Protein AF-A0A943DKQ7-F1 (afdb_monomer_lite)

Radius of gyration: 13.66 Å; chains: 1; bounding box: 34×22×36 Å

Foldseek 3Di:
DQVLVVVLLVVLLVVLLVQLVVLCVVPVPDDPNLVVNLVSLVVSLVVQLVVCVVPCVVSVHDSVVSNVSSVVSSVVSSCVRDVD

pLDDT: mean 82.51, std 10.46, range [49.62, 93.44]

Secondary structure (DSSP, 8-state):
--HHHHHHHHHHHHHHHHHHHHHHHHT-STT-HHHHHHHHHHHHHHHHHHHHTTTGGGGT--HHHHHHHHHHHHHHHHHHHS--

Structure (mmCIF, N/CA/C/O ba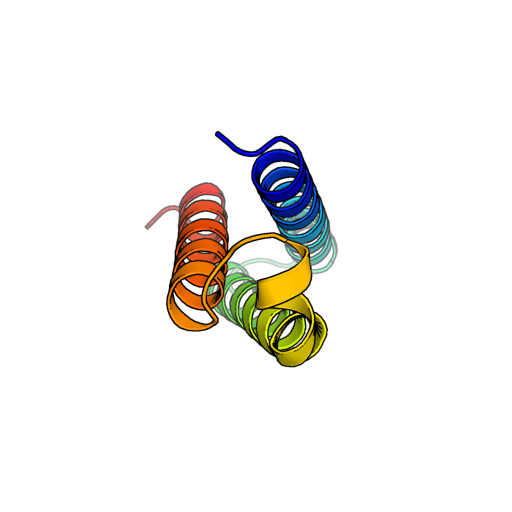ckbone):
data_AF-A0A943DKQ7-F1
#
_entry.id   AF-A0A943DKQ7-F1
#
loop_
_atom_site.group_PDB
_atom_site.id
_atom_site.type_symbol
_atom_site.label_atom_id
_atom_site.label_alt_id
_atom_site.label_comp_id
_atom_site.label_asym_id
_atom_site.label_entity_id
_atom_site.label_seq_id
_atom_site.pdbx_PDB_ins_code
_atom_site.Cartn_x
_atom_site.Cartn_y
_atom_site.Cartn_z
_atom_site.occupancy
_atom_site.B_iso_or_equiv
_atom_site.auth_seq_id
_atom_site.auth_comp_id
_atom_site.auth_asym_id
_atom_site.auth_atom_id
_atom_site.pdbx_PDB_model_num
ATOM 1 N N . MET A 1 1 ? -16.782 10.105 4.946 1.00 60.56 1 MET A N 1
ATOM 2 C CA . MET A 1 1 ? -15.496 9.403 5.144 1.00 60.56 1 MET A CA 1
ATOM 3 C C . MET A 1 1 ? -14.727 10.163 6.212 1.00 60.56 1 MET A C 1
ATOM 5 O O . MET A 1 1 ? -14.717 11.387 6.142 1.00 60.56 1 MET A O 1
ATOM 9 N N . ASN A 1 2 ? -14.201 9.485 7.237 1.00 77.31 2 ASN A N 1
ATOM 10 C CA . ASN A 1 2 ? -13.451 10.136 8.317 1.00 77.31 2 ASN A CA 1
ATOM 11 C C . ASN A 1 2 ? -12.211 10.837 7.716 1.00 77.31 2 ASN A C 1
ATOM 13 O O . ASN A 1 2 ? -11.466 10.176 6.987 1.00 77.31 2 ASN A O 1
ATOM 17 N N . PRO A 1 3 ? -11.986 12.139 7.972 1.00 82.00 3 PRO A N 1
ATOM 18 C CA . PRO A 1 3 ? -10.856 12.879 7.405 1.00 82.00 3 PRO A CA 1
ATOM 19 C C . PRO A 1 3 ? -9.495 12.251 7.734 1.00 82.00 3 PRO A C 1
ATOM 21 O O . PRO A 1 3 ? -8.593 12.314 6.904 1.00 82.00 3 PRO A O 1
ATOM 24 N N . ILE A 1 4 ? -9.370 11.578 8.882 1.00 83.56 4 ILE A N 1
ATOM 25 C CA . ILE A 1 4 ? -8.144 10.881 9.294 1.00 83.56 4 ILE A CA 1
ATOM 26 C C . ILE A 1 4 ? -7.881 9.663 8.398 1.00 83.56 4 ILE A C 1
ATOM 28 O O . ILE A 1 4 ? -6.764 9.469 7.930 1.00 83.56 4 ILE A O 1
ATOM 32 N N . ILE A 1 5 ? -8.921 8.881 8.085 1.00 83.62 5 ILE A N 1
ATOM 33 C CA . ILE A 1 5 ? -8.821 7.723 7.180 1.00 83.62 5 ILE A CA 1
ATOM 34 C C . ILE A 1 5 ? -8.433 8.184 5.771 1.00 83.62 5 ILE A C 1
ATOM 36 O O . ILE A 1 5 ? -7.593 7.562 5.123 1.00 83.62 5 ILE A O 1
ATOM 40 N N . SER A 1 6 ? -9.011 9.292 5.297 1.00 86.50 6 SER A N 1
ATOM 41 C CA . SER A 1 6 ? -8.646 9.879 4.002 1.00 86.50 6 SER A CA 1
ATOM 42 C C . SER A 1 6 ? -7.187 10.337 3.966 1.00 86.50 6 SER A C 1
ATOM 44 O O . SER A 1 6 ? -6.498 10.069 2.987 1.00 86.50 6 SER A O 1
ATOM 46 N N . GLN A 1 7 ? -6.707 10.994 5.027 1.00 86.31 7 GLN A N 1
ATOM 47 C CA . GLN A 1 7 ? -5.310 11.424 5.139 1.00 86.31 7 GLN A CA 1
ATOM 48 C C . GLN A 1 7 ? -4.346 10.238 5.205 1.00 86.31 7 GLN A C 1
ATOM 50 O O . GLN A 1 7 ? -3.333 10.244 4.511 1.00 86.31 7 GLN A O 1
ATOM 55 N N . PHE A 1 8 ? -4.677 9.209 5.987 1.00 86.00 8 PHE A N 1
ATOM 56 C CA . PHE A 1 8 ? -3.893 7.978 6.059 1.00 86.00 8 PHE A CA 1
ATOM 57 C C . PHE A 1 8 ? -3.778 7.318 4.684 1.00 86.00 8 PHE A C 1
ATOM 59 O O . PHE A 1 8 ? -2.675 7.035 4.221 1.00 86.00 8 PHE A O 1
ATOM 66 N N . LYS A 1 9 ? -4.914 7.143 4.000 1.00 87.50 9 LYS A N 1
ATOM 67 C CA . LYS A 1 9 ? -4.948 6.555 2.661 1.00 87.50 9 LYS A CA 1
ATOM 68 C C . LYS A 1 9 ? -4.102 7.350 1.668 1.00 87.50 9 LYS A C 1
ATOM 70 O O . LYS A 1 9 ? -3.330 6.744 0.936 1.00 87.50 9 LYS A O 1
ATOM 75 N N . GLN A 1 10 ? -4.228 8.678 1.658 1.00 89.81 10 GLN A N 1
ATOM 76 C CA . GLN A 1 10 ? -3.444 9.531 0.766 1.00 89.81 10 GLN A CA 1
ATOM 77 C C . GLN A 1 10 ? -1.942 9.411 1.055 1.00 89.81 10 GLN A C 1
ATOM 79 O O . GLN A 1 10 ? -1.164 9.201 0.135 1.00 89.81 10 GLN A O 1
ATOM 84 N N . SER A 1 11 ? -1.543 9.464 2.330 1.00 89.56 11 SER A N 1
ATOM 85 C CA . SER A 1 11 ? -0.142 9.299 2.742 1.00 89.56 11 SER A CA 1
ATOM 86 C C . SER A 1 11 ? 0.429 7.950 2.294 1.00 89.56 11 SER A C 1
ATOM 88 O O . SER A 1 11 ? 1.537 7.882 1.761 1.00 89.56 11 SER A O 1
ATOM 90 N N . LEU A 1 12 ? -0.345 6.872 2.452 1.00 89.88 12 LEU A N 1
ATOM 91 C CA . LEU A 1 12 ? 0.043 5.541 1.995 1.00 89.88 12 LEU A CA 1
ATOM 92 C C . LEU A 1 12 ? 0.170 5.478 0.465 1.00 89.88 12 LEU A C 1
ATOM 94 O O . LEU A 1 12 ? 1.143 4.919 -0.042 1.00 89.88 12 LEU A O 1
ATOM 98 N N . GLU A 1 13 ? -0.787 6.051 -0.273 1.00 91.44 13 GLU A N 1
ATOM 99 C CA . GLU A 1 13 ? -0.731 6.153 -1.737 1.00 91.44 13 GLU A CA 1
ATOM 100 C C . GLU A 1 13 ? 0.539 6.900 -2.182 1.00 91.44 13 GLU A C 1
ATOM 102 O O . GLU A 1 13 ? 1.290 6.368 -3.000 1.00 91.44 13 GLU A O 1
ATOM 107 N N . ASP A 1 14 ? 0.838 8.053 -1.579 1.00 91.75 14 ASP A N 1
ATOM 108 C CA . ASP A 1 14 ? 2.003 8.882 -1.908 1.00 91.75 14 ASP A CA 1
ATOM 109 C C . ASP A 1 14 ? 3.333 8.152 -1.627 1.00 91.75 14 ASP A C 1
ATOM 111 O O . ASP A 1 14 ? 4.256 8.180 -2.450 1.00 91.75 14 ASP A O 1
ATOM 115 N N . GLN A 1 15 ? 3.445 7.452 -0.491 1.00 89.94 15 GLN A N 1
ATOM 116 C CA . GLN A 1 15 ? 4.644 6.674 -0.147 1.00 89.94 15 GLN A CA 1
ATOM 117 C C . GLN A 1 15 ? 4.866 5.495 -1.099 1.00 89.94 15 GLN A C 1
ATOM 119 O O . GLN A 1 15 ? 5.988 5.273 -1.570 1.00 89.94 15 GLN A O 1
ATOM 124 N N . LEU A 1 16 ? 3.806 4.741 -1.408 1.00 90.25 16 LEU A N 1
ATOM 125 C CA . LEU A 1 16 ? 3.875 3.633 -2.360 1.00 90.25 16 LEU A CA 1
ATOM 126 C C . LEU A 1 16 ? 4.234 4.136 -3.761 1.00 90.25 16 LEU A C 1
ATOM 128 O O . LEU A 1 16 ? 5.002 3.485 -4.471 1.00 90.25 16 LEU A O 1
ATOM 132 N N . GLU A 1 17 ? 3.721 5.300 -4.153 1.00 90.19 17 GLU A N 1
ATOM 133 C CA . GLU A 1 17 ? 4.016 5.919 -5.439 1.00 90.19 17 GLU A CA 1
ATOM 134 C C . GLU A 1 17 ? 5.481 6.365 -5.535 1.00 90.19 17 GLU A C 1
ATOM 136 O O . GLU A 1 17 ? 6.161 6.061 -6.519 1.00 90.19 17 GLU A O 1
ATOM 141 N N . MET A 1 18 ? 6.007 6.990 -4.481 1.00 89.88 18 MET A N 1
ATOM 142 C CA . MET A 1 18 ? 7.418 7.366 -4.388 1.00 89.88 18 MET A CA 1
ATOM 143 C C . MET A 1 18 ? 8.340 6.140 -4.449 1.00 89.88 18 MET A C 1
ATOM 145 O O . MET A 1 18 ? 9.316 6.131 -5.203 1.00 89.88 18 MET A O 1
ATOM 149 N N . MET A 1 19 ? 8.017 5.076 -3.706 1.00 86.50 19 MET A N 1
ATOM 150 C CA . MET A 1 19 ? 8.784 3.827 -3.730 1.00 86.50 19 MET A CA 1
ATOM 151 C C . MET A 1 19 ? 8.725 3.148 -5.097 1.00 86.50 19 MET A C 1
ATOM 153 O O . MET A 1 19 ? 9.755 2.687 -5.594 1.00 86.50 19 MET A O 1
ATOM 157 N N . ALA A 1 20 ? 7.560 3.133 -5.747 1.00 85.69 20 ALA A N 1
ATOM 158 C CA . ALA A 1 20 ? 7.425 2.596 -7.094 1.00 85.69 20 ALA A CA 1
ATOM 159 C C . ALA A 1 20 ? 8.311 3.347 -8.094 1.00 85.69 20 ALA A C 1
ATOM 161 O O . ALA A 1 20 ? 9.060 2.723 -8.849 1.00 85.69 20 ALA A O 1
ATOM 162 N N . GLN A 1 21 ? 8.274 4.681 -8.073 1.00 85.75 21 GLN A N 1
ATOM 163 C CA . GLN A 1 21 ? 9.108 5.511 -8.942 1.00 85.75 21 GLN A CA 1
ATOM 164 C C . GLN A 1 21 ? 10.601 5.306 -8.672 1.00 85.75 21 GLN A C 1
ATOM 166 O O . GLN A 1 21 ? 11.375 5.181 -9.623 1.00 85.75 21 GLN A O 1
ATOM 171 N N . LYS A 1 22 ? 11.005 5.201 -7.400 1.00 85.44 22 LYS A N 1
ATOM 172 C CA . LYS A 1 22 ? 12.393 4.921 -7.019 1.00 85.44 22 LYS A CA 1
ATOM 173 C C . LYS A 1 22 ? 12.864 3.575 -7.561 1.00 85.44 22 LYS A C 1
ATOM 175 O O . LYS A 1 22 ? 13.870 3.525 -8.256 1.00 85.44 22 LYS A O 1
ATOM 180 N N . VAL A 1 23 ? 12.099 2.501 -7.348 1.00 83.75 23 VAL A N 1
ATOM 181 C CA . VAL A 1 23 ? 12.426 1.168 -7.886 1.00 83.75 23 VAL A CA 1
ATOM 182 C C . VAL A 1 23 ? 12.520 1.190 -9.413 1.00 83.75 23 VAL A C 1
ATOM 184 O O . VAL A 1 23 ? 13.411 0.568 -9.987 1.00 83.75 23 VAL A O 1
ATOM 187 N N . LEU A 1 24 ? 11.621 1.908 -10.089 1.00 78.81 24 LEU A N 1
ATOM 188 C CA . LEU A 1 24 ? 11.628 2.014 -11.549 1.00 78.81 24 LEU A CA 1
ATOM 189 C C . LEU A 1 24 ? 12.815 2.818 -12.098 1.00 78.81 24 LEU A C 1
ATOM 191 O O . LEU A 1 24 ? 13.265 2.515 -13.210 1.00 78.81 24 LEU A O 1
ATOM 195 N N . THR A 1 25 ? 13.295 3.804 -11.334 1.00 79.62 25 THR A N 1
ATOM 196 C CA . THR A 1 25 ? 14.440 4.665 -11.668 1.00 79.62 25 THR A CA 1
ATOM 197 C C . THR A 1 25 ? 15.766 3.958 -11.386 1.00 79.62 25 THR A C 1
ATOM 199 O O . THR A 1 25 ? 16.626 3.915 -12.264 1.00 79.62 25 THR A O 1
ATOM 202 N N . ASP A 1 26 ? 15.901 3.324 -10.218 1.00 72.44 26 ASP A N 1
ATOM 203 C CA . ASP A 1 26 ? 17.118 2.619 -9.793 1.00 72.44 26 ASP A CA 1
ATOM 204 C C . ASP A 1 26 ? 17.386 1.372 -10.663 1.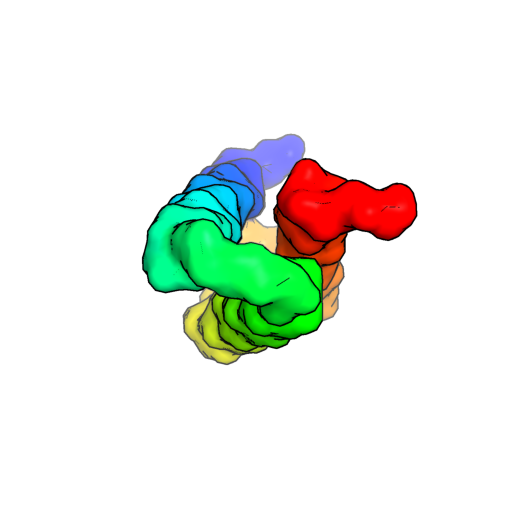00 72.44 26 ASP A C 1
ATOM 206 O O . ASP A 1 26 ? 18.533 1.058 -10.973 1.00 72.44 26 ASP A O 1
ATOM 210 N N . ASN A 1 27 ? 16.335 0.692 -11.145 1.00 66.31 27 ASN A N 1
ATOM 211 C CA . ASN A 1 27 ? 16.440 -0.469 -12.042 1.00 66.31 27 ASN A CA 1
ATOM 212 C C . ASN A 1 27 ? 16.316 -0.105 -13.533 1.00 66.31 27 ASN A C 1
ATOM 214 O O . ASN A 1 27 ? 15.660 -0.810 -14.303 1.00 66.31 27 ASN A O 1
ATOM 218 N N . ALA A 1 28 ? 16.947 0.979 -13.990 1.00 59.03 28 ALA A N 1
ATOM 219 C CA . ALA A 1 28 ? 16.957 1.373 -15.406 1.00 59.03 28 ALA A CA 1
ATOM 220 C C . ALA A 1 28 ? 17.511 0.296 -16.381 1.00 59.03 28 ALA A C 1
ATOM 222 O O . ALA A 1 28 ? 17.340 0.429 -17.593 1.00 59.03 28 ALA A O 1
ATOM 223 N N . LEU A 1 29 ? 18.100 -0.797 -15.882 1.00 5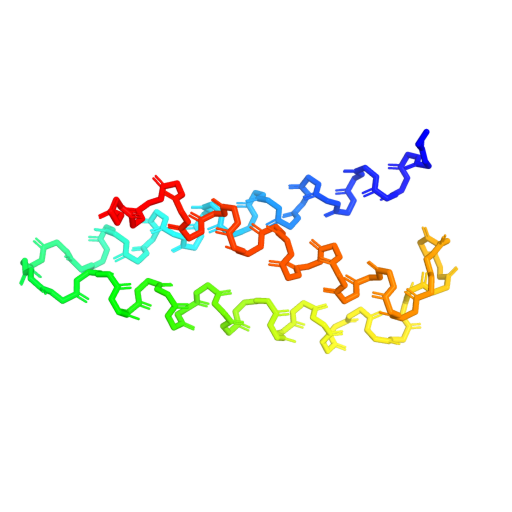2.16 29 LEU A N 1
ATOM 224 C CA . LEU A 1 29 ? 18.604 -1.930 -16.662 1.00 52.16 29 LEU A CA 1
ATOM 225 C C . LEU A 1 29 ? 17.526 -3.029 -16.774 1.00 52.16 29 LEU A C 1
ATOM 227 O O . LEU A 1 29 ? 17.078 -3.603 -15.785 1.00 52.16 29 LEU A O 1
ATOM 231 N N . GLY A 1 30 ? 17.040 -3.239 -17.999 1.00 54.00 30 GLY A N 1
ATOM 232 C CA . GLY A 1 30 ? 15.772 -3.897 -18.322 1.00 54.00 30 GLY A CA 1
ATOM 233 C C . GLY A 1 30 ? 15.571 -5.346 -17.854 1.00 54.00 30 GLY A C 1
ATOM 234 O O . GLY A 1 30 ? 16.503 -6.097 -17.602 1.00 54.00 30 GLY A O 1
ATOM 235 N N . TYR A 1 31 ? 14.288 -5.725 -17.845 1.00 53.62 31 TYR A N 1
ATOM 236 C CA . TYR A 1 31 ? 13.713 -7.080 -17.758 1.00 53.62 31 TYR A CA 1
ATOM 237 C C . TYR A 1 31 ? 13.386 -7.681 -16.380 1.00 53.62 31 TYR A C 1
ATOM 239 O O . TYR A 1 31 ? 12.581 -8.605 -16.332 1.00 53.62 31 TYR A O 1
ATOM 247 N N . MET A 1 32 ? 13.826 -7.102 -15.256 1.00 57.12 32 MET A N 1
ATOM 248 C CA . MET A 1 32 ? 13.467 -7.601 -13.905 1.00 57.12 32 MET A CA 1
ATOM 249 C C . MET A 1 32 ? 12.495 -6.691 -13.115 1.00 57.12 32 MET A C 1
ATOM 251 O O . MET A 1 32 ? 12.282 -6.874 -11.917 1.00 57.12 32 MET A O 1
ATOM 255 N N . LYS A 1 33 ? 11.877 -5.705 -13.786 1.00 67.12 33 LYS A N 1
ATOM 256 C CA . LYS A 1 33 ? 11.139 -4.595 -13.148 1.00 67.12 33 LYS A CA 1
ATOM 257 C C . LYS A 1 33 ? 9.857 -5.001 -12.411 1.00 67.12 33 LYS A C 1
ATOM 259 O O . LYS A 1 33 ? 9.600 -4.465 -11.341 1.00 67.12 33 LYS A O 1
ATOM 264 N N . GLY A 1 34 ? 9.066 -5.934 -12.947 1.00 75.19 34 GLY A N 1
ATOM 265 C CA . GLY A 1 34 ? 7.752 -6.276 -12.381 1.00 75.19 34 GLY A CA 1
ATOM 266 C C . GLY A 1 34 ? 7.838 -6.992 -11.032 1.00 75.19 34 GLY A C 1
ATOM 267 O O . GLY A 1 34 ? 7.245 -6.545 -10.058 1.00 75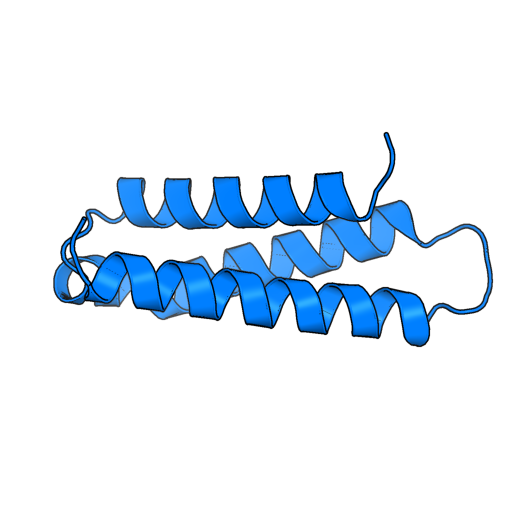.19 34 GLY A O 1
ATOM 268 N N . SER A 1 35 ? 8.626 -8.068 -10.953 1.00 82.00 35 SER A N 1
ATOM 269 C CA . SER A 1 35 ? 8.742 -8.886 -9.734 1.00 82.00 35 SER A CA 1
ATOM 270 C C . SER A 1 35 ? 9.398 -8.128 -8.572 1.00 82.00 35 SER A C 1
ATOM 272 O O . SER A 1 35 ? 8.919 -8.192 -7.437 1.00 82.00 35 SER A O 1
ATOM 274 N N . ILE A 1 36 ? 10.445 -7.339 -8.854 1.00 84.31 36 ILE A N 1
ATOM 275 C CA . ILE A 1 36 ? 11.102 -6.499 -7.840 1.00 84.31 36 ILE A CA 1
ATOM 276 C C . ILE A 1 36 ? 10.139 -5.422 -7.342 1.00 84.31 36 ILE A C 1
ATOM 278 O O . ILE A 1 36 ? 10.024 -5.219 -6.137 1.00 84.31 36 ILE A O 1
ATOM 282 N N . LEU A 1 37 ? 9.405 -4.768 -8.246 1.00 84.62 37 LEU A N 1
ATOM 283 C CA . LEU A 1 37 ? 8.422 -3.760 -7.868 1.00 84.62 37 LEU A CA 1
ATOM 284 C C . LEU A 1 37 ? 7.297 -4.347 -7.009 1.00 84.62 37 LEU A C 1
ATOM 286 O O . LEU A 1 37 ? 6.990 -3.787 -5.962 1.00 84.62 37 LEU A O 1
ATOM 290 N N . ILE A 1 38 ? 6.733 -5.492 -7.408 1.00 88.69 38 ILE A N 1
ATOM 291 C CA . ILE A 1 38 ? 5.712 -6.212 -6.630 1.00 88.69 38 ILE A CA 1
ATOM 292 C C . ILE A 1 38 ? 6.240 -6.529 -5.230 1.00 88.69 38 ILE A C 1
ATOM 294 O O . ILE A 1 38 ? 5.578 -6.233 -4.239 1.00 88.69 38 ILE A O 1
ATOM 298 N N . THR A 1 39 ? 7.449 -7.088 -5.142 1.00 89.75 39 THR A N 1
ATOM 299 C CA . THR A 1 39 ? 8.064 -7.462 -3.862 1.00 89.75 39 THR A CA 1
ATOM 300 C C . THR A 1 39 ? 8.278 -6.245 -2.966 1.00 89.75 39 THR A C 1
ATOM 302 O O . THR A 1 39 ? 7.958 -6.295 -1.780 1.00 89.75 39 THR A O 1
ATOM 305 N N . THR A 1 40 ? 8.793 -5.143 -3.513 1.00 88.62 40 THR A N 1
ATOM 306 C CA . THR A 1 40 ? 9.038 -3.916 -2.747 1.00 88.62 40 THR A CA 1
ATOM 307 C C . THR A 1 40 ? 7.739 -3.282 -2.263 1.00 88.62 40 THR A C 1
ATOM 309 O O . THR A 1 40 ? 7.644 -2.936 -1.089 1.00 88.62 40 THR A O 1
ATOM 312 N N . LEU A 1 41 ? 6.721 -3.172 -3.122 1.00 90.12 41 LEU A N 1
ATOM 313 C CA . LEU A 1 41 ? 5.431 -2.591 -2.742 1.00 90.12 41 LEU A CA 1
ATOM 314 C C . LEU A 1 41 ? 4.697 -3.447 -1.704 1.00 90.12 41 LEU A C 1
ATOM 316 O O . LEU A 1 41 ? 4.139 -2.897 -0.758 1.00 90.12 41 LEU A O 1
ATOM 320 N N . ASN A 1 42 ? 4.760 -4.777 -1.821 1.00 91.44 42 ASN A N 1
ATOM 321 C CA . ASN A 1 42 ? 4.225 -5.675 -0.797 1.00 91.44 42 ASN A CA 1
ATOM 322 C C . ASN A 1 42 ? 4.948 -5.498 0.542 1.00 91.44 42 ASN A C 1
ATOM 324 O O . ASN A 1 42 ? 4.288 -5.394 1.568 1.00 91.44 42 ASN A O 1
ATOM 328 N N . LYS A 1 43 ? 6.285 -5.387 0.546 1.00 91.12 43 LYS A N 1
ATOM 329 C CA . LYS A 1 43 ? 7.040 -5.100 1.777 1.00 91.12 43 LYS A CA 1
ATOM 330 C C . LYS A 1 43 ? 6.638 -3.766 2.401 1.00 91.12 43 LYS A C 1
ATOM 332 O O . LYS A 1 43 ? 6.471 -3.712 3.609 1.00 91.12 43 LYS A O 1
ATOM 337 N N . CYS A 1 44 ? 6.450 -2.711 1.606 1.00 88.50 44 CYS A N 1
ATOM 338 C CA . CYS A 1 44 ? 5.932 -1.436 2.112 1.00 88.50 44 CYS A CA 1
ATOM 339 C C . CYS A 1 44 ? 4.547 -1.592 2.752 1.00 88.50 44 CYS A C 1
ATOM 341 O O . CYS A 1 44 ? 4.299 -1.004 3.797 1.00 88.50 44 CYS A O 1
ATOM 343 N N . GLY A 1 45 ? 3.672 -2.405 2.154 1.00 89.62 45 GLY A N 1
ATOM 344 C CA . GLY A 1 45 ? 2.385 -2.762 2.746 1.00 89.62 45 GLY A CA 1
ATOM 345 C C . GLY A 1 45 ? 2.524 -3.445 4.103 1.00 89.62 45 GLY A C 1
ATOM 346 O O . GLY A 1 45 ? 1.879 -3.031 5.056 1.00 89.62 45 GLY A O 1
ATOM 347 N N . GLU A 1 46 ? 3.394 -4.447 4.212 1.00 90.56 46 GLU A N 1
ATOM 348 C CA . GLU A 1 46 ? 3.634 -5.157 5.476 1.00 90.56 46 GLU A CA 1
ATOM 349 C C . GLU A 1 46 ? 4.227 -4.231 6.551 1.00 90.56 46 GLU A C 1
ATOM 351 O O . GLU A 1 46 ? 3.734 -4.222 7.673 1.00 90.56 46 GLU A O 1
ATOM 356 N N . PHE A 1 47 ? 5.185 -3.364 6.202 1.00 88.19 47 PHE A N 1
ATOM 357 C CA . PHE A 1 47 ? 5.694 -2.342 7.128 1.00 88.19 47 PHE A CA 1
ATOM 358 C C . PHE A 1 47 ? 4.594 -1.382 7.592 1.00 88.19 47 PHE A C 1
ATOM 360 O O . PHE A 1 47 ? 4.507 -1.075 8.777 1.00 88.19 47 PHE A O 1
ATOM 367 N N . ALA A 1 48 ? 3.718 -0.943 6.684 1.00 84.88 48 ALA A N 1
ATOM 368 C CA . ALA A 1 48 ? 2.573 -0.113 7.044 1.00 84.88 48 ALA A CA 1
ATOM 369 C C . ALA A 1 48 ? 1.563 -0.874 7.919 1.00 84.88 48 ALA A C 1
ATOM 371 O O . ALA A 1 48 ? 0.890 -0.271 8.745 1.00 84.88 48 ALA A O 1
ATOM 372 N N . LYS A 1 49 ? 1.438 -2.198 7.791 1.00 85.94 49 LYS A N 1
ATOM 373 C CA . LYS A 1 49 ? 0.620 -2.971 8.733 1.00 85.94 49 LYS A CA 1
ATOM 374 C C . LYS A 1 49 ? 1.255 -2.950 10.114 1.00 85.94 49 LYS A C 1
ATOM 376 O O . LYS A 1 49 ? 0.578 -2.562 11.055 1.00 85.94 49 LYS A O 1
ATOM 381 N N . GLU A 1 50 ? 2.536 -3.293 10.225 1.00 86.19 50 GLU A N 1
ATOM 382 C CA . GLU A 1 50 ? 3.258 -3.351 11.503 1.00 86.19 50 GLU A CA 1
ATOM 383 C C . GLU A 1 50 ? 3.280 -1.996 12.226 1.00 86.19 50 GLU A C 1
ATOM 385 O O . GLU A 1 50 ? 2.998 -1.927 13.422 1.00 86.19 50 GLU A O 1
ATOM 390 N N . GLU A 1 51 ? 3.552 -0.907 11.501 1.00 83.31 51 GLU A N 1
ATOM 391 C CA . GLU A 1 51 ? 3.604 0.447 12.063 1.00 83.31 51 GLU A CA 1
ATOM 392 C C . GLU A 1 51 ? 2.236 0.897 12.602 1.00 83.31 51 GLU A C 1
ATOM 394 O O . GLU A 1 51 ? 2.159 1.569 13.631 1.00 83.31 51 GLU A O 1
ATOM 399 N N . PHE A 1 52 ? 1.141 0.483 11.956 1.00 78.56 52 PHE A N 1
ATOM 400 C CA . PHE A 1 52 ? -0.211 0.922 12.306 1.00 78.56 52 PHE A CA 1
ATOM 401 C C . PHE A 1 52 ? -1.034 -0.120 13.085 1.00 78.56 52 PHE A C 1
ATOM 403 O O . PHE A 1 52 ? -2.133 0.209 13.543 1.00 78.56 52 PHE A O 1
ATOM 410 N N . GLN A 1 53 ? -0.510 -1.328 13.327 1.00 73.12 53 GLN A N 1
ATOM 411 C CA . GLN A 1 53 ? -1.199 -2.428 14.024 1.00 73.12 53 GLN A CA 1
ATOM 412 C C . GLN A 1 53 ? -1.647 -2.050 15.450 1.00 73.12 53 GLN A C 1
ATOM 414 O O . GLN A 1 53 ? -2.636 -2.574 15.942 1.00 73.12 53 GLN A O 1
ATOM 419 N N . GLY A 1 54 ? -0.993 -1.079 16.098 1.00 74.56 54 GLY A N 1
ATOM 420 C CA . GLY A 1 54 ? -1.412 -0.518 17.396 1.00 74.56 54 GLY A CA 1
ATOM 421 C C . GLY A 1 54 ? -2.175 0.812 17.320 1.00 74.56 54 GLY A C 1
ATOM 422 O O . GLY A 1 54 ? -2.677 1.302 18.332 1.00 74.56 54 GLY A O 1
ATOM 423 N N . HIS A 1 55 ? -2.268 1.410 16.131 1.00 76.81 55 HIS A N 1
ATOM 424 C CA . HIS A 1 55 ? -2.829 2.745 15.899 1.00 76.81 55 HIS A CA 1
ATOM 425 C C . HIS A 1 55 ? -4.154 2.722 15.121 1.00 76.81 55 HIS A C 1
ATOM 427 O O . HIS A 1 55 ? -4.800 3.763 15.004 1.00 76.81 55 HIS A O 1
ATOM 433 N N . ALA A 1 56 ? -4.613 1.553 14.655 1.00 77.44 56 ALA A N 1
ATOM 434 C CA . ALA A 1 56 ? -5.874 1.382 13.922 1.00 77.44 56 ALA A CA 1
ATOM 435 C C . ALA A 1 56 ? -7.076 2.039 14.636 1.00 77.44 56 ALA A C 1
ATOM 437 O O . ALA A 1 56 ? -7.833 2.812 14.045 1.00 77.44 56 ALA A O 1
ATOM 438 N N . HIS A 1 57 ? -7.183 1.842 15.953 1.00 74.44 57 HIS A N 1
ATOM 439 C CA . HIS A 1 57 ? -8.244 2.453 16.757 1.00 74.44 57 HIS A CA 1
ATOM 440 C C . HIS A 1 57 ? -8.155 3.988 16.823 1.00 74.44 57 HIS A C 1
ATOM 442 O O . HIS A 1 57 ? -9.183 4.653 16.938 1.00 74.44 57 HIS A O 1
ATOM 448 N N . GLN A 1 58 ? -6.954 4.569 16.719 1.00 75.00 58 GLN A N 1
ATOM 449 C CA . GLN A 1 58 ? -6.753 6.025 16.737 1.00 75.00 58 GLN A CA 1
ATOM 450 C C . GLN A 1 58 ? -7.220 6.688 15.437 1.00 75.00 58 GLN A C 1
ATOM 452 O O . GLN A 1 58 ? -7.636 7.845 15.443 1.00 75.00 58 GLN A O 1
ATOM 457 N N . ILE A 1 59 ? -7.194 5.943 14.332 1.00 74.50 59 ILE A N 1
ATOM 458 C CA . ILE A 1 59 ? -7.683 6.388 13.022 1.00 74.50 59 ILE A CA 1
ATOM 459 C C . ILE A 1 59 ? -9.148 5.992 12.772 1.00 74.50 59 ILE A C 1
ATOM 461 O O . ILE A 1 59 ? -9.703 6.309 11.720 1.00 74.50 59 ILE A O 1
ATOM 465 N N . GLY A 1 60 ? -9.800 5.368 13.760 1.00 80.00 60 GLY A N 1
ATOM 466 C CA . GLY A 1 60 ? -11.207 4.973 13.698 1.00 80.00 60 GLY A CA 1
ATOM 467 C C . GLY A 1 60 ? -11.471 3.780 12.779 1.00 80.00 60 GLY A C 1
ATOM 468 O O . GLY A 1 60 ? -12.542 3.720 12.180 1.00 80.00 60 GLY A O 1
ATOM 469 N N . LEU A 1 61 ? -10.495 2.878 12.648 1.00 84.44 61 LEU A N 1
ATOM 470 C CA . LEU A 1 61 ? -10.594 1.622 11.907 1.00 84.44 61 LEU A CA 1
ATOM 471 C C . LEU A 1 61 ? -10.382 0.434 12.849 1.00 84.44 61 LEU A C 1
ATOM 473 O O . LEU A 1 61 ? -9.630 0.509 13.822 1.00 84.44 61 LEU A O 1
ATOM 477 N N . THR A 1 62 ? -11.001 -0.695 12.528 1.00 88.25 62 THR A N 1
ATOM 478 C CA . THR A 1 62 ? -10.568 -1.993 13.053 1.00 88.25 62 THR A CA 1
ATOM 479 C C . THR A 1 62 ? -9.249 -2.416 12.399 1.00 88.25 62 THR A C 1
ATOM 481 O O . THR A 1 62 ? -8.910 -1.963 11.304 1.00 88.25 62 THR A O 1
ATOM 484 N N . GLU A 1 63 ? -8.500 -3.315 13.043 1.00 85.06 63 GLU A N 1
ATOM 485 C CA . GLU A 1 63 ? -7.267 -3.873 12.464 1.00 85.06 63 GLU A CA 1
ATOM 486 C C . GLU A 1 63 ? -7.530 -4.532 11.102 1.00 85.06 63 GLU A C 1
ATOM 488 O O . GLU A 1 63 ? -6.753 -4.357 10.168 1.00 85.06 63 GLU A O 1
ATOM 493 N N . THR A 1 64 ? -8.672 -5.210 10.951 1.00 89.38 64 THR A N 1
ATOM 494 C CA . THR A 1 64 ? -9.078 -5.832 9.685 1.00 89.38 64 THR A CA 1
ATOM 495 C C . THR A 1 64 ? -9.354 -4.802 8.590 1.00 89.38 64 THR A C 1
ATOM 497 O O . THR A 1 64 ? -8.932 -4.998 7.452 1.00 89.38 64 THR A O 1
ATOM 500 N N . GLU A 1 65 ? -10.041 -3.699 8.900 1.00 88.94 65 GLU A N 1
ATOM 501 C CA . GLU A 1 65 ? -10.303 -2.641 7.913 1.00 88.94 65 GLU A CA 1
ATOM 502 C C . GLU A 1 65 ? -9.022 -1.903 7.513 1.00 88.94 65 GLU A C 1
ATOM 504 O O . GLU A 1 65 ? -8.844 -1.567 6.342 1.00 88.94 65 GLU A O 1
ATOM 509 N N . LEU A 1 66 ? -8.113 -1.678 8.466 1.00 87.88 66 LEU A N 1
ATOM 510 C CA . LEU A 1 66 ? -6.787 -1.136 8.189 1.00 87.88 66 LEU A CA 1
ATOM 511 C C . LEU A 1 66 ? -6.011 -2.064 7.247 1.00 87.88 66 LEU A C 1
ATOM 513 O O . LEU A 1 66 ? -5.461 -1.609 6.243 1.00 87.88 66 LEU A O 1
ATOM 517 N N . GLU A 1 67 ? -6.004 -3.363 7.540 1.00 90.00 67 GLU A N 1
ATOM 518 C CA . GLU A 1 67 ? -5.314 -4.349 6.720 1.00 90.00 67 GLU A CA 1
ATOM 519 C C . GLU A 1 67 ? -5.879 -4.392 5.294 1.00 90.00 67 GLU A C 1
ATOM 521 O O . GLU A 1 67 ? -5.124 -4.380 4.319 1.00 90.00 67 GLU A O 1
ATOM 526 N N . GLN A 1 68 ? -7.207 -4.387 5.160 1.00 91.19 68 GLN A N 1
ATOM 527 C CA . GLN A 1 68 ? -7.876 -4.330 3.863 1.00 91.19 68 GLN A CA 1
ATOM 528 C C . GLN A 1 68 ? -7.506 -3.064 3.097 1.00 91.19 68 GLN A C 1
ATOM 530 O O . GLN A 1 68 ? -7.125 -3.152 1.931 1.00 91.19 68 GLN A O 1
ATOM 535 N N . LEU A 1 69 ? -7.544 -1.902 3.750 1.00 90.56 69 LEU A N 1
ATOM 536 C CA . LEU A 1 69 ? -7.211 -0.634 3.113 1.00 90.56 69 LEU A CA 1
ATOM 537 C C . LEU A 1 69 ? -5.758 -0.611 2.622 1.00 90.56 69 LEU A C 1
ATOM 539 O O . LEU A 1 69 ? -5.495 -0.153 1.506 1.00 90.56 69 LEU A O 1
ATOM 543 N N . ILE A 1 70 ? -4.820 -1.147 3.407 1.00 91.50 70 ILE A N 1
ATOM 544 C CA . ILE A 1 70 ? -3.417 -1.267 2.999 1.00 91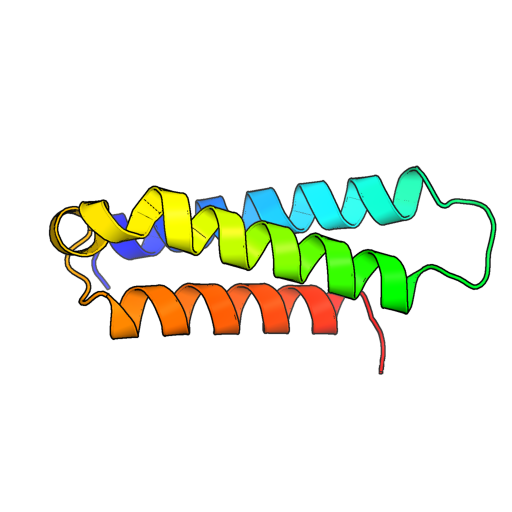.50 70 ILE A CA 1
ATOM 545 C C . ILE A 1 70 ? -3.284 -2.216 1.803 1.00 91.50 70 ILE A C 1
ATOM 547 O O . ILE A 1 70 ? -2.706 -1.839 0.782 1.00 91.50 70 ILE A O 1
ATOM 551 N N . ASN A 1 71 ? -3.866 -3.415 1.887 1.00 92.69 71 ASN A N 1
ATOM 552 C CA . ASN A 1 71 ? -3.798 -4.428 0.831 1.00 92.69 71 ASN A CA 1
ATOM 553 C C . ASN A 1 71 ? -4.399 -3.922 -0.494 1.00 92.69 71 ASN A C 1
ATOM 555 O O . ASN A 1 71 ? -3.811 -4.113 -1.564 1.00 92.69 71 ASN A O 1
ATOM 559 N N . GLU A 1 72 ? -5.547 -3.244 -0.440 1.00 93.44 72 GLU A N 1
ATOM 560 C CA . GLU A 1 72 ? -6.188 -2.637 -1.609 1.00 93.44 72 GLU A CA 1
ATOM 561 C C . GLU A 1 72 ? -5.309 -1.559 -2.241 1.00 93.44 72 GLU A C 1
ATOM 563 O O . GLU A 1 72 ? -5.142 -1.529 -3.464 1.00 93.44 72 GLU A O 1
ATOM 568 N N . THR A 1 73 ? -4.719 -0.696 -1.414 1.00 92.19 73 THR A N 1
ATOM 569 C CA . THR A 1 73 ? -3.869 0.405 -1.876 1.00 92.19 73 THR A CA 1
ATOM 570 C C . THR A 1 73 ? -2.598 -0.128 -2.536 1.00 92.19 73 THR A C 1
ATOM 572 O O . THR A 1 73 ? -2.267 0.267 -3.655 1.00 92.19 73 THR A O 1
ATOM 575 N N . VAL A 1 74 ? -1.937 -1.106 -1.912 1.00 92.31 74 VAL A N 1
ATOM 576 C CA . VAL A 1 74 ? -0.766 -1.793 -2.476 1.00 92.31 74 VAL A CA 1
ATOM 577 C C . VAL A 1 74 ? -1.115 -2.469 -3.802 1.00 92.31 74 VAL A C 1
ATOM 579 O O . VAL A 1 74 ? -0.423 -2.256 -4.799 1.00 92.31 74 VAL A O 1
ATOM 582 N N . SER A 1 75 ? -2.214 -3.229 -3.863 1.00 91.62 75 SER A N 1
ATOM 583 C CA . SER A 1 75 ? -2.637 -3.914 -5.092 1.00 91.62 75 SER A CA 1
ATOM 584 C C . SER A 1 75 ? -2.961 -2.929 -6.219 1.00 91.62 75 SER A C 1
ATOM 586 O O . SER A 1 75 ? -2.559 -3.143 -7.366 1.00 91.62 75 SER A O 1
ATOM 588 N N . LYS A 1 76 ? -3.642 -1.819 -5.909 1.00 91.69 76 LYS A N 1
ATOM 589 C CA . LYS A 1 76 ? -3.940 -0.743 -6.864 1.00 91.69 76 LYS A CA 1
ATOM 590 C C . LYS A 1 76 ? -2.657 -0.124 -7.422 1.00 91.69 76 LYS A C 1
ATOM 592 O O . LYS A 1 76 ? -2.548 0.040 -8.638 1.00 91.69 76 LYS A O 1
ATOM 597 N N . THR A 1 77 ? -1.672 0.161 -6.571 1.00 89.31 77 THR A N 1
ATOM 598 C CA . THR A 1 77 ? -0.378 0.706 -7.004 1.00 89.31 77 THR A CA 1
ATOM 599 C C . THR A 1 77 ? 0.406 -0.302 -7.841 1.00 89.31 77 THR A C 1
ATOM 601 O O . THR A 1 77 ? 0.910 0.054 -8.904 1.00 89.31 77 THR A O 1
ATOM 604 N N . ILE A 1 78 ? 0.442 -1.579 -7.450 1.00 88.44 78 ILE A N 1
ATOM 605 C CA . ILE A 1 78 ? 1.065 -2.639 -8.257 1.00 88.44 78 ILE A CA 1
ATOM 606 C C . ILE A 1 78 ? 0.444 -2.681 -9.656 1.00 88.44 78 ILE A C 1
ATOM 608 O O . ILE A 1 78 ? 1.178 -2.618 -10.636 1.00 88.44 78 ILE A O 1
ATOM 612 N N . LYS A 1 79 ? -0.890 -2.712 -9.767 1.00 87.88 79 LYS A N 1
ATOM 613 C CA . LYS A 1 79 ? -1.599 -2.731 -11.061 1.00 87.88 79 LYS A CA 1
ATOM 614 C C . LYS A 1 79 ? -1.334 -1.485 -11.911 1.00 87.88 79 LYS A C 1
ATOM 616 O O . LYS A 1 79 ? -1.331 -1.572 -13.135 1.00 87.88 79 LYS A O 1
ATOM 621 N N . LYS A 1 80 ? -1.115 -0.324 -11.284 1.00 87.06 80 LYS A N 1
ATOM 622 C CA . LYS A 1 80 ? -0.787 0.928 -11.987 1.00 87.06 80 LYS A CA 1
ATOM 623 C C . LYS A 1 80 ? 0.549 0.832 -12.730 1.00 87.06 80 LYS A C 1
ATOM 625 O O . LYS A 1 80 ? 0.670 1.363 -13.832 1.00 87.06 80 LYS A O 1
ATOM 630 N N . TYR A 1 81 ? 1.541 0.175 -12.133 1.00 82.94 81 TYR A N 1
ATOM 631 C CA . TYR A 1 81 ? 2.914 0.152 -12.648 1.00 82.94 81 TYR A CA 1
ATOM 632 C C . TYR A 1 81 ? 3.310 -1.157 -13.330 1.00 82.94 81 TYR A C 1
ATOM 634 O O . TYR A 1 81 ? 4.124 -1.160 -14.254 1.00 82.94 81 TYR A O 1
ATOM 642 N N . VAL A 1 82 ? 2.730 -2.270 -12.899 1.00 79.88 82 VAL A N 1
ATOM 643 C CA . VAL A 1 82 ? 2.847 -3.566 -13.551 1.00 79.88 82 VAL A CA 1
ATOM 644 C C . VAL A 1 82 ? 1.637 -3.696 -14.462 1.00 79.88 82 VAL A C 1
ATOM 646 O O . VAL A 1 82 ? 0.560 -4.089 -14.023 1.00 79.88 82 VAL A O 1
ATOM 649 N N . LYS A 1 83 ? 1.809 -3.329 -15.738 1.00 63.47 83 LYS A N 1
ATOM 650 C CA . LYS A 1 83 ? 0.868 -3.734 -16.787 1.00 63.47 83 LYS A CA 1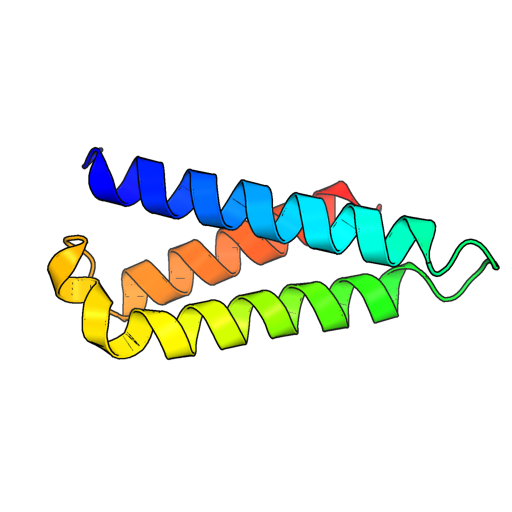
ATOM 651 C C . LYS A 1 83 ? 0.894 -5.263 -16.853 1.00 63.47 83 LYS A C 1
ATOM 653 O O . LYS A 1 83 ? 1.821 -5.822 -17.437 1.00 63.47 83 LYS A O 1
ATOM 658 N N . LEU A 1 84 ? -0.053 -5.905 -16.177 1.00 49.62 84 LEU A N 1
ATOM 659 C CA . LEU A 1 84 ? -0.435 -7.287 -16.455 1.00 49.62 84 LEU A CA 1
ATOM 660 C C . LEU A 1 84 ? -1.268 -7.321 -17.737 1.00 49.62 84 LEU A C 1
ATOM 662 O O . LEU A 1 84 ? -2.086 -6.388 -17.919 1.00 49.62 84 LEU A O 1
#

Sequence (84 aa):
MNPIISQFKQSLEDQLEMMAQKVLTDNALGYMKGSILITTLNKCGEFAKEEFQGHAHQIGLTETELEQLINETVSKTIKKYVKL

Organism: Bacteroides thetaiotaomicron (NCBI:txid818)